Protein AF-A0A6N7IRT6-F1 (afdb_monomer)

Mean predicted aligned error: 2.92 Å

Radius of gyration: 13.07 Å; Cα contacts (8 Å, |Δi|>4): 175; chains: 1; bounding box: 34×29×28 Å

Secondary structure (DSSP, 8-state):
--EEEE---TTS--HHHHHHHTS-HHHHHHHHHHHHHHHHHTTT--TTTEEEPTT-TT-EEEEEE-SS-EEEEEEEEETTEEEEEEEEEE-SSSPPHHHHHHHHHHHHHHHH-

Structure (mmCIF, N/CA/C/O backbone):
data_AF-A0A6N7IRT6-F1
#
_entry.id   AF-A0A6N7IRT6-F1
#
loop_
_atom_site.group_PDB
_atom_site.id
_atom_site.type_symbol
_atom_site.label_atom_id
_atom_site.label_alt_id
_atom_site.label_comp_id
_atom_site.label_asym_id
_atom_site.label_entity_id
_atom_site.label_seq_id
_atom_site.pdbx_PDB_ins_code
_atom_site.Cartn_x
_atom_site.Cartn_y
_atom_site.Cartn_z
_atom_site.occupancy
_atom_site.B_iso_or_equiv
_atom_site.auth_seq_id
_atom_site.auth_comp_id
_atom_site.auth_asym_id
_atom_site.auth_atom_id
_atom_site.pdbx_PDB_model_num
ATOM 1 N N . MET A 1 1 ? 0.890 -11.814 14.666 1.00 82.69 1 MET A N 1
ATOM 2 C CA . MET A 1 1 ? 0.798 -11.335 13.275 1.00 82.69 1 MET A CA 1
ATOM 3 C C . MET A 1 1 ? -0.500 -10.568 13.141 1.00 82.69 1 MET A C 1
ATOM 5 O O . MET A 1 1 ? -1.474 -10.966 13.772 1.00 82.69 1 MET A O 1
ATOM 9 N N . VAL A 1 2 ? -0.493 -9.452 12.422 1.00 94.12 2 VAL A N 1
ATOM 10 C CA . VAL A 1 2 ? -1.710 -8.694 12.110 1.00 94.12 2 VAL A CA 1
ATOM 11 C C . VAL A 1 2 ? -2.366 -9.280 10.863 1.00 94.12 2 VAL A C 1
ATOM 13 O O . VAL A 1 2 ? -1.669 -9.739 9.964 1.00 94.12 2 VAL A O 1
ATOM 16 N N . GLU A 1 3 ? -3.694 -9.283 10.815 1.00 96.69 3 GLU A N 1
ATOM 17 C CA . GLU A 1 3 ? -4.440 -9.697 9.626 1.00 96.69 3 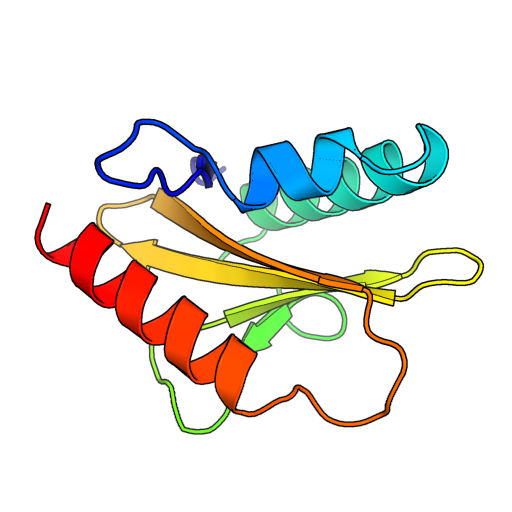GLU A CA 1
ATOM 18 C C . GLU A 1 3 ? -4.370 -8.599 8.554 1.00 96.69 3 GLU A C 1
ATOM 20 O O . GLU A 1 3 ? -4.572 -7.416 8.857 1.00 96.69 3 GLU A O 1
ATOM 25 N N . ILE A 1 4 ? -4.088 -8.989 7.309 1.00 97.81 4 ILE A N 1
ATOM 26 C CA . ILE A 1 4 ? -4.168 -8.116 6.138 1.00 97.81 4 ILE A CA 1
ATOM 27 C C . ILE A 1 4 ? -5.395 -8.489 5.310 1.00 97.81 4 ILE A C 1
ATOM 29 O O . ILE A 1 4 ? -5.562 -9.638 4.907 1.00 97.81 4 ILE A O 1
ATOM 33 N N . GLU A 1 5 ? -6.198 -7.487 4.967 1.00 97.12 5 GLU A N 1
ATOM 34 C CA . GLU A 1 5 ? -7.313 -7.622 4.034 1.00 97.12 5 GLU A CA 1
ATOM 35 C C . GLU A 1 5 ? -7.205 -6.643 2.859 1.00 97.12 5 GLU A C 1
ATOM 37 O O . GLU A 1 5 ? -6.510 -5.622 2.905 1.00 97.12 5 GLU A O 1
ATOM 42 N N . TYR A 1 6 ? -7.894 -6.970 1.768 1.00 98.06 6 TYR A N 1
ATOM 43 C CA . TYR A 1 6 ? -7.984 -6.117 0.590 1.00 98.06 6 TYR A CA 1
ATOM 44 C C . TYR A 1 6 ? -9.198 -5.202 0.707 1.00 98.06 6 TYR A C 1
ATOM 46 O O . TYR A 1 6 ? -10.306 -5.655 0.983 1.00 98.06 6 TYR A O 1
ATOM 54 N N . PHE A 1 7 ? -9.008 -3.915 0.426 1.00 97.94 7 PHE A N 1
ATOM 55 C CA . PHE A 1 7 ? -10.134 -3.021 0.207 1.00 97.94 7 PHE A CA 1
ATOM 56 C C . PHE A 1 7 ? -10.918 -3.466 -1.031 1.00 97.94 7 PHE A C 1
ATOM 58 O O . PHE A 1 7 ? -10.325 -3.684 -2.094 1.00 97.94 7 PHE A O 1
ATOM 65 N N . HIS A 1 8 ? -12.241 -3.519 -0.914 1.00 96.50 8 HIS A N 1
ATOM 66 C CA . HIS A 1 8 ? -13.142 -3.788 -2.024 1.00 96.50 8 HIS A CA 1
ATOM 67 C C . HIS A 1 8 ? -14.014 -2.566 -2.322 1.00 96.50 8 HIS A C 1
ATOM 69 O O . HIS A 1 8 ? -14.490 -1.864 -1.433 1.00 96.50 8 HIS A O 1
ATOM 75 N N . LEU A 1 9 ? -14.241 -2.307 -3.605 1.00 93.88 9 LEU A N 1
ATOM 76 C CA . LEU A 1 9 ? -15.230 -1.331 -4.050 1.00 93.88 9 LEU A CA 1
ATOM 77 C C . LEU A 1 9 ? -16.644 -1.898 -3.858 1.00 93.88 9 LEU A C 1
ATOM 79 O O . LEU A 1 9 ? -16.830 -3.111 -3.774 1.00 93.88 9 LEU A O 1
ATOM 83 N N . SER A 1 10 ? -17.659 -1.034 -3.896 1.00 90.62 10 SER A N 1
ATOM 84 C CA . SER A 1 10 ? -19.071 -1.456 -3.927 1.00 90.62 10 SER A CA 1
ATOM 85 C C . SER A 1 10 ? -19.404 -2.371 -5.113 1.00 90.62 10 SER A C 1
ATOM 87 O O . SER A 1 10 ? -20.341 -3.156 -5.050 1.00 90.62 10 SER A O 1
ATOM 89 N N . SER A 1 11 ? -18.605 -2.316 -6.183 1.00 91.50 11 SER A N 1
ATOM 90 C CA . SER A 1 11 ? -18.688 -3.219 -7.337 1.00 91.50 11 SER A CA 1
ATOM 9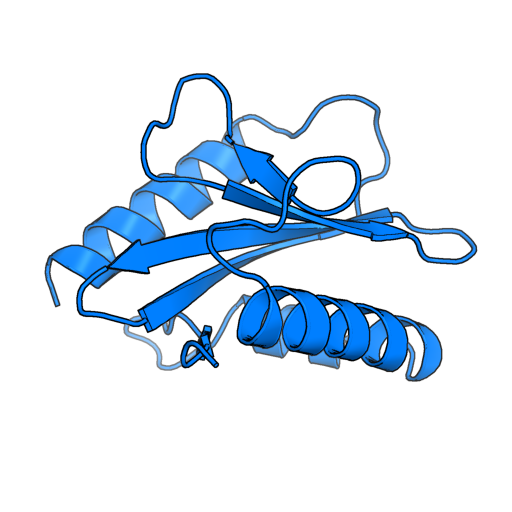1 C C . SER A 1 11 ? -18.051 -4.599 -7.115 1.00 91.50 11 SER A C 1
ATOM 93 O O . SER A 1 11 ? -18.028 -5.402 -8.043 1.00 91.50 11 SER A O 1
ATOM 95 N N . GLY A 1 12 ? -17.476 -4.865 -5.937 1.00 92.25 12 GLY A N 1
ATOM 96 C CA . GLY A 1 12 ? -16.772 -6.110 -5.606 1.00 92.25 12 GLY A CA 1
ATOM 97 C C . GLY A 1 12 ? -15.323 -6.188 -6.100 1.00 92.25 12 GLY A C 1
ATOM 98 O O . GLY A 1 12 ? -14.627 -7.152 -5.801 1.00 92.25 12 GLY A O 1
ATOM 99 N N . LYS A 1 13 ? -14.833 -5.183 -6.838 1.00 94.69 13 LYS A N 1
ATOM 100 C CA . LYS A 1 13 ? -13.433 -5.140 -7.292 1.00 94.69 13 LYS A CA 1
ATOM 101 C C . LYS A 1 13 ? -12.476 -4.877 -6.135 1.00 94.69 13 LYS A C 1
ATOM 103 O O . LYS A 1 13 ? -12.744 -4.002 -5.316 1.00 94.69 13 LYS A O 1
ATOM 108 N N . GLU A 1 14 ? -11.323 -5.540 -6.150 1.00 97.75 14 GLU A N 1
ATOM 109 C CA . GLU A 1 14 ? -10.265 -5.431 -5.139 1.00 97.75 14 GLU A CA 1
ATOM 110 C C . GLU A 1 14 ? -9.022 -4.763 -5.765 1.00 97.75 14 GLU A C 1
ATOM 112 O O . GLU A 1 14 ? -8.156 -5.455 -6.309 1.00 97.75 14 GLU A O 1
ATOM 117 N N . PRO A 1 15 ? -8.876 -3.421 -5.717 1.00 97.19 15 PRO A N 1
ATOM 118 C CA . PRO A 1 15 ? -7.916 -2.703 -6.562 1.00 97.19 15 PRO A CA 1
ATOM 119 C C . PRO A 1 15 ? -6.459 -3.145 -6.392 1.00 97.19 15 PRO A C 1
ATOM 121 O O . PRO A 1 15 ? -5.706 -3.192 -7.364 1.00 97.19 15 PRO A O 1
ATOM 124 N N . VAL A 1 16 ? -6.045 -3.471 -5.163 1.00 98.31 16 VAL A N 1
ATOM 125 C CA . VAL A 1 16 ? -4.675 -3.937 -4.895 1.00 98.31 16 VAL A CA 1
ATOM 126 C C . VAL A 1 16 ? -4.469 -5.364 -5.401 1.00 98.31 16 VAL A C 1
ATOM 128 O O . VAL A 1 16 ? -3.416 -5.659 -5.964 1.00 98.31 16 VAL A O 1
ATOM 131 N N . LYS A 1 17 ? -5.467 -6.239 -5.266 1.00 98.19 17 LYS A N 1
ATOM 132 C CA . LYS A 1 17 ? -5.395 -7.615 -5.770 1.00 98.19 17 LYS A CA 1
ATOM 133 C C . LYS A 1 17 ? -5.356 -7.638 -7.295 1.00 98.19 17 LYS A C 1
ATOM 135 O O . LYS A 1 17 ? -4.488 -8.294 -7.868 1.00 98.19 17 LYS A O 1
ATOM 140 N N . ASP A 1 18 ? -6.219 -6.856 -7.941 1.00 98.06 18 ASP A N 1
ATOM 141 C CA . ASP A 1 18 ? -6.243 -6.684 -9.397 1.00 98.06 18 ASP A CA 1
ATOM 142 C C . ASP A 1 18 ? -4.898 -6.153 -9.910 1.00 98.06 18 ASP A C 1
ATOM 144 O O . ASP A 1 18 ? -4.332 -6.687 -10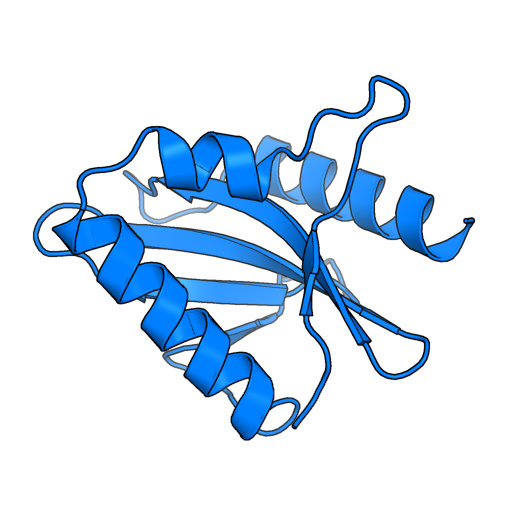.867 1.00 98.06 18 ASP A O 1
ATOM 148 N N . PHE A 1 19 ? -4.332 -5.154 -9.220 1.00 97.69 19 PHE A N 1
ATOM 149 C CA . PHE A 1 19 ? -3.005 -4.624 -9.524 1.00 97.69 19 PHE A CA 1
ATOM 150 C C . PHE A 1 19 ? -1.922 -5.706 -9.446 1.00 97.69 19 PHE A C 1
ATOM 152 O O . PHE A 1 19 ? -1.143 -5.858 -10.386 1.00 97.69 19 PHE A O 1
ATOM 159 N N . ILE A 1 20 ? -1.873 -6.472 -8.350 1.00 97.44 20 ILE A N 1
ATOM 160 C CA . ILE A 1 20 ? -0.886 -7.545 -8.164 1.00 97.44 20 ILE A CA 1
ATOM 161 C C . ILE A 1 20 ? -1.061 -8.613 -9.241 1.00 97.44 20 ILE A C 1
ATOM 163 O O . ILE A 1 20 ? -0.070 -9.090 -9.791 1.00 97.44 20 ILE A O 1
ATOM 167 N N . ASN A 1 21 ? -2.300 -8.965 -9.587 1.00 97.62 21 ASN A N 1
ATOM 168 C CA . ASN A 1 21 ? -2.597 -10.000 -10.568 1.00 97.62 21 ASN A CA 1
ATOM 169 C C . ASN A 1 21 ? -2.063 -9.687 -11.969 1.00 97.62 21 ASN A C 1
ATOM 171 O O . ASN A 1 21 ? -1.647 -10.620 -12.660 1.00 97.62 21 ASN A O 1
ATOM 175 N N . ALA A 1 22 ? -1.979 -8.408 -12.334 1.00 96.50 22 ALA A N 1
ATOM 176 C CA . ALA A 1 22 ? -1.421 -7.949 -13.604 1.00 96.50 22 ALA A CA 1
ATOM 177 C C . ALA A 1 22 ? 0.124 -7.972 -13.675 1.00 96.50 22 ALA A C 1
ATOM 179 O O . ALA A 1 22 ? 0.694 -7.725 -14.737 1.00 96.50 22 ALA A O 1
ATOM 180 N N . LEU A 1 23 ? 0.828 -8.238 -12.567 1.00 94.88 23 LEU A N 1
ATOM 181 C CA . LEU A 1 23 ? 2.296 -8.233 -12.523 1.00 94.88 23 LEU A CA 1
ATOM 182 C C . LEU A 1 23 ? 2.917 -9.582 -12.909 1.00 94.88 23 LEU A C 1
ATOM 184 O O . LEU A 1 23 ? 2.277 -10.633 -12.882 1.00 94.88 23 LEU A O 1
ATOM 188 N N . SER A 1 24 ? 4.224 -9.569 -13.187 1.00 94.94 24 SER A N 1
ATOM 189 C CA . SER A 1 24 ? 5.010 -10.797 -13.345 1.00 94.94 24 SER A CA 1
ATOM 190 C C . SER A 1 24 ? 5.044 -11.614 -12.046 1.00 94.94 24 SER A C 1
ATOM 192 O O . SER A 1 24 ? 5.054 -11.047 -10.952 1.00 94.94 24 SER A O 1
ATOM 194 N N . ALA A 1 25 ? 5.158 -12.943 -12.140 1.00 95.75 25 ALA A N 1
ATOM 195 C CA . ALA A 1 25 ? 5.257 -13.819 -10.964 1.00 95.75 25 ALA A CA 1
ATOM 196 C C . ALA A 1 25 ? 6.385 -13.401 -9.996 1.00 95.75 25 ALA A C 1
ATOM 198 O O . ALA A 1 25 ? 6.226 -13.439 -8.774 1.00 95.75 25 ALA A O 1
ATOM 199 N N . LYS A 1 26 ? 7.512 -12.922 -10.540 1.00 94.94 26 LYS A N 1
ATOM 200 C CA . LYS A 1 26 ? 8.664 -12.456 -9.758 1.00 94.94 26 LYS A CA 1
ATOM 201 C C . LYS A 1 26 ? 8.346 -11.201 -8.940 1.00 94.94 26 LYS A C 1
ATOM 203 O O . LYS A 1 26 ? 8.808 -11.079 -7.807 1.00 94.94 26 LYS A O 1
ATOM 208 N N . ASP A 1 27 ? 7.569 -10.276 -9.495 1.00 95.50 27 ASP A N 1
ATOM 209 C CA . ASP A 1 27 ? 7.159 -9.061 -8.789 1.00 95.50 27 ASP A CA 1
ATOM 210 C C . ASP A 1 27 ? 6.031 -9.335 -7.791 1.00 95.50 27 ASP A C 1
ATOM 212 O O . ASP A 1 27 ? 6.111 -8.845 -6.665 1.00 95.50 27 ASP A O 1
ATOM 216 N N . LYS A 1 28 ? 5.072 -10.212 -8.129 1.00 96.12 28 LYS A N 1
ATOM 217 C CA . LYS A 1 28 ? 4.075 -10.714 -7.165 1.00 96.12 28 LYS A CA 1
ATOM 218 C C . LYS A 1 28 ? 4.756 -11.298 -5.928 1.00 96.12 28 LYS A C 1
ATOM 220 O O . LYS A 1 28 ? 4.469 -10.885 -4.811 1.00 96.12 28 LYS A O 1
ATOM 225 N N . SER A 1 29 ? 5.733 -12.187 -6.127 1.00 96.81 29 SER A N 1
ATOM 226 C CA . SER A 1 29 ? 6.494 -12.823 -5.042 1.00 96.81 29 SER A CA 1
ATOM 227 C C . SER A 1 29 ? 7.190 -11.810 -4.120 1.00 96.81 29 SER A C 1
ATOM 229 O O . SER A 1 29 ? 7.253 -12.007 -2.909 1.00 96.81 29 SER A O 1
ATOM 231 N N . ARG A 1 30 ? 7.693 -10.693 -4.661 1.00 96.62 30 ARG A N 1
ATOM 232 C CA . ARG A 1 30 ? 8.284 -9.616 -3.847 1.00 96.62 30 ARG A CA 1
ATOM 233 C C . ARG A 1 30 ? 7.253 -8.872 -3.019 1.00 96.62 30 ARG A C 1
ATOM 235 O O . ARG A 1 30 ? 7.541 -8.543 -1.874 1.00 96.62 30 ARG A O 1
ATOM 242 N N . ILE A 1 31 ? 6.091 -8.592 -3.604 1.00 97.38 31 ILE A N 1
ATOM 243 C CA . ILE A 1 31 ? 5.004 -7.914 -2.900 1.00 97.38 31 ILE A CA 1
ATOM 244 C C . ILE A 1 31 ? 4.498 -8.794 -1.759 1.00 97.38 31 ILE A C 1
ATOM 246 O O . ILE A 1 31 ? 4.421 -8.306 -0.638 1.00 97.38 31 ILE A O 1
ATOM 250 N N . PHE A 1 32 ? 4.278 -10.090 -2.001 1.00 97.81 32 PHE A N 1
ATOM 251 C CA . PHE A 1 32 ? 3.866 -11.023 -0.950 1.00 97.81 32 PHE A CA 1
ATOM 252 C C . PHE A 1 32 ? 4.891 -11.139 0.179 1.00 97.81 32 PHE A C 1
ATOM 254 O O . PHE A 1 32 ? 4.501 -11.109 1.337 1.00 97.81 32 PHE A O 1
ATOM 261 N N . ARG A 1 33 ? 6.200 -11.149 -0.119 1.00 97.44 33 ARG A N 1
ATOM 262 C CA . ARG A 1 33 ? 7.221 -11.034 0.941 1.00 97.44 33 ARG A CA 1
ATOM 263 C C . ARG A 1 33 ? 7.091 -9.738 1.741 1.00 97.44 33 ARG A C 1
ATOM 265 O O . ARG A 1 33 ? 7.275 -9.746 2.950 1.00 97.44 33 ARG A O 1
ATOM 272 N N . GLY A 1 34 ? 6.780 -8.628 1.073 1.00 97.75 34 GLY A N 1
ATOM 273 C CA . GLY A 1 34 ? 6.491 -7.361 1.742 1.00 97.75 34 GLY A CA 1
ATOM 274 C C . GLY A 1 34 ? 5.265 -7.441 2.656 1.00 97.75 34 GLY A C 1
ATOM 275 O O . GLY A 1 34 ? 5.298 -6.872 3.742 1.00 97.75 34 GLY A O 1
ATOM 276 N N . PHE A 1 35 ? 4.218 -8.160 2.245 1.00 98.00 35 PHE A N 1
ATOM 277 C CA . PHE A 1 35 ? 3.042 -8.411 3.081 1.00 98.00 35 PHE A CA 1
ATOM 278 C C . PHE A 1 35 ? 3.393 -9.259 4.295 1.00 98.00 35 PHE A C 1
ATOM 280 O O . PHE A 1 35 ? 3.076 -8.834 5.394 1.00 98.00 35 PHE A O 1
ATOM 287 N N . SER A 1 36 ? 4.154 -10.345 4.138 1.00 97.75 36 SER A N 1
ATOM 288 C CA . SER A 1 36 ? 4.593 -11.161 5.278 1.00 97.75 36 SER A CA 1
ATOM 289 C C . SER A 1 36 ? 5.395 -10.350 6.301 1.00 97.75 36 SER A C 1
ATOM 291 O O . SER A 1 36 ? 5.143 -10.444 7.497 1.00 97.75 36 SER A O 1
ATOM 293 N N . LEU A 1 37 ? 6.308 -9.479 5.844 1.00 97.50 37 LEU A N 1
ATOM 294 C CA . LEU A 1 37 ? 7.023 -8.562 6.742 1.00 97.50 37 LEU A CA 1
ATOM 295 C C . LEU A 1 37 ? 6.060 -7.613 7.467 1.00 97.50 37 LEU A C 1
ATOM 297 O O . LEU A 1 37 ? 6.234 -7.328 8.650 1.00 97.50 37 LEU A O 1
ATOM 301 N N . LEU A 1 38 ? 5.057 -7.095 6.760 1.00 97.56 38 LEU A N 1
ATOM 302 C CA . LEU A 1 38 ? 4.069 -6.200 7.348 1.00 97.56 38 LEU A CA 1
ATOM 303 C C . LEU A 1 38 ? 3.196 -6.932 8.384 1.00 97.56 38 LEU A C 1
ATOM 305 O O . LEU A 1 38 ? 3.016 -6.412 9.480 1.00 97.56 38 LEU A O 1
ATOM 309 N N . GLU A 1 39 ? 2.728 -8.145 8.087 1.00 96.94 39 GLU A N 1
ATOM 310 C CA . GLU A 1 39 ? 1.951 -9.003 8.997 1.00 96.94 39 GLU A CA 1
ATOM 311 C C . GLU A 1 39 ? 2.719 -9.337 10.277 1.00 96.94 39 GLU A C 1
ATOM 313 O O . GLU A 1 39 ? 2.156 -9.340 11.376 1.00 96.94 39 GLU A O 1
ATOM 318 N N . GLU A 1 40 ? 4.013 -9.623 10.148 1.00 97.25 40 GLU A N 1
ATOM 319 C CA . GLU A 1 40 ? 4.859 -10.042 11.260 1.00 97.25 40 GLU A CA 1
ATOM 320 C C . GLU A 1 40 ? 5.300 -8.866 12.138 1.00 97.25 40 GLU A C 1
ATOM 322 O O . GLU A 1 40 ? 5.264 -8.953 13.370 1.00 97.25 40 GLU A O 1
ATOM 327 N N . PHE A 1 41 ? 5.694 -7.752 11.516 1.00 96.88 41 PHE A N 1
ATOM 328 C CA . PHE A 1 41 ? 6.401 -6.678 12.210 1.00 96.88 41 PHE A CA 1
ATOM 329 C C . PHE A 1 41 ? 5.579 -5.408 12.432 1.00 96.88 41 PHE A C 1
ATOM 331 O O . PHE A 1 41 ? 6.034 -4.539 13.177 1.00 96.88 41 PHE A O 1
ATOM 338 N N . TRP A 1 42 ? 4.388 -5.248 11.848 1.00 95.69 42 TRP A N 1
ATOM 339 C CA . TRP A 1 42 ? 3.535 -4.091 12.146 1.00 95.69 42 TRP A CA 1
ATOM 340 C C . TRP A 1 42 ? 3.106 -4.062 13.629 1.00 95.69 42 TRP A C 1
ATOM 342 O O . TRP A 1 42 ? 2.766 -5.109 14.182 1.00 95.69 42 TRP A O 1
ATOM 352 N N . PRO A 1 43 ? 3.097 -2.889 14.305 1.00 94.38 43 PRO A N 1
ATOM 353 C CA . PRO A 1 43 ? 3.408 -1.534 13.818 1.00 94.38 43 PRO A CA 1
ATOM 354 C C . PRO A 1 43 ? 4.880 -1.108 13.955 1.00 94.38 43 PRO A C 1
ATOM 356 O O . PRO A 1 43 ? 5.209 0.052 13.730 1.00 94.38 43 PRO A O 1
ATOM 359 N N . ARG A 1 44 ? 5.781 -2.024 14.327 1.00 95.94 44 ARG A N 1
ATOM 360 C CA . ARG A 1 44 ? 7.219 -1.744 14.497 1.00 95.94 44 ARG A CA 1
ATOM 361 C C . ARG A 1 44 ? 7.985 -1.662 13.173 1.00 95.94 44 ARG A C 1
ATOM 363 O O . ARG A 1 44 ? 9.103 -1.154 13.154 1.00 95.94 44 ARG A O 1
ATOM 370 N N . LEU A 1 45 ? 7.413 -2.155 12.073 1.00 95.44 45 LEU A N 1
ATOM 371 C CA . LEU A 1 45 ? 8.027 -2.068 10.751 1.00 95.44 45 LEU A CA 1
ATOM 372 C C . LEU A 1 45 ? 8.085 -0.606 10.289 1.00 95.44 45 LEU A C 1
ATOM 374 O O . LEU A 1 45 ? 7.059 -0.001 9.989 1.00 95.44 45 LEU A O 1
ATOM 378 N N . GLY A 1 46 ? 9.294 -0.052 10.228 1.00 93.69 46 GLY A N 1
ATOM 379 C CA . GLY A 1 46 ? 9.564 1.314 9.784 1.00 93.69 46 GLY A CA 1
ATOM 380 C C . GLY A 1 46 ? 10.280 1.377 8.434 1.00 93.69 46 GLY A C 1
ATOM 381 O O . GLY A 1 46 ? 10.220 0.458 7.610 1.00 93.69 46 GLY A O 1
ATOM 382 N N . GLN A 1 47 ? 10.988 2.480 8.191 1.00 92.62 47 GLN A N 1
ATOM 383 C CA . GLN A 1 47 ? 11.807 2.628 6.98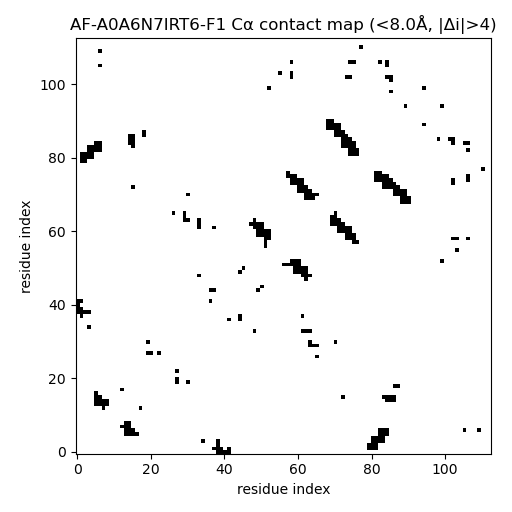8 1.00 92.62 47 GLN A CA 1
ATOM 384 C C . GLN A 1 47 ? 12.956 1.595 6.969 1.00 92.62 47 GLN A C 1
ATOM 386 O O . GLN A 1 47 ? 13.474 1.257 8.029 1.00 92.62 47 GLN A O 1
ATOM 391 N N . PRO A 1 48 ? 13.368 1.093 5.786 1.00 94.12 48 PRO A N 1
ATOM 392 C CA . PRO A 1 48 ? 12.962 1.531 4.447 1.00 94.12 48 PRO A CA 1
ATOM 393 C C . PRO A 1 48 ? 11.658 0.902 3.929 1.00 94.12 48 PRO A C 1
ATOM 395 O O . PRO A 1 48 ? 11.205 1.297 2.854 1.00 94.12 48 PRO A O 1
ATOM 398 N N . HIS A 1 49 ? 11.058 -0.041 4.659 1.00 96.25 49 HIS A N 1
ATOM 399 C CA . HIS A 1 49 ? 9.913 -0.832 4.198 1.00 96.25 49 HIS A CA 1
ATOM 400 C C . HIS A 1 49 ? 8.589 -0.090 4.308 1.00 96.25 49 HIS A C 1
ATOM 402 O O . HIS A 1 49 ? 7.788 -0.142 3.384 1.00 96.25 49 HIS A O 1
ATOM 408 N N . VAL A 1 50 ? 8.361 0.622 5.404 1.00 97.50 50 VAL A N 1
ATOM 409 C CA . VAL A 1 50 ? 7.104 1.320 5.666 1.00 97.50 50 VAL A CA 1
ATOM 410 C C . VAL A 1 50 ? 7.370 2.793 5.920 1.00 97.50 50 VAL A C 1
ATOM 412 O O . VAL A 1 50 ? 8.375 3.177 6.525 1.00 97.50 50 VAL A O 1
ATOM 415 N N . LYS A 1 51 ? 6.471 3.641 5.425 1.00 96.12 51 LYS A N 1
ATOM 416 C CA . LYS A 1 51 ? 6.518 5.081 5.663 1.00 96.12 51 LYS A CA 1
ATOM 417 C C . LYS A 1 51 ? 5.105 5.650 5.770 1.00 96.12 51 LYS A C 1
ATOM 419 O O . LYS A 1 51 ? 4.241 5.294 4.977 1.00 96.12 51 LYS A O 1
ATOM 424 N N . ASN A 1 52 ? 4.882 6.553 6.721 1.00 96.69 52 ASN A N 1
ATOM 425 C CA . ASN A 1 52 ? 3.647 7.332 6.788 1.00 96.69 52 ASN A CA 1
ATOM 426 C C . ASN A 1 52 ? 3.565 8.328 5.614 1.00 96.69 52 ASN A C 1
ATOM 428 O O . ASN A 1 52 ? 4.576 8.913 5.205 1.00 96.69 52 ASN A O 1
ATOM 432 N N . ILE A 1 53 ? 2.363 8.524 5.072 1.00 96.12 53 ILE A N 1
ATOM 433 C CA . ILE A 1 53 ? 2.115 9.527 4.039 1.00 96.12 53 ILE A CA 1
ATOM 434 C C . ILE A 1 53 ? 1.977 10.901 4.695 1.00 96.12 53 ILE A C 1
ATOM 436 O O . ILE A 1 53 ? 1.053 11.162 5.458 1.00 96.12 53 ILE A O 1
ATOM 440 N N . THR A 1 54 ? 2.897 11.806 4.362 1.00 91.50 54 THR A N 1
ATOM 441 C CA . THR A 1 54 ? 2.887 13.180 4.875 1.00 91.50 54 THR A CA 1
ATOM 442 C C . THR A 1 54 ? 1.555 13.868 4.575 1.00 91.50 54 THR A C 1
ATOM 444 O O . THR A 1 54 ? 1.138 13.923 3.420 1.00 91.50 54 THR A O 1
ATOM 447 N N . GLY A 1 55 ? 0.924 14.417 5.614 1.00 91.50 55 GLY A N 1
ATOM 448 C CA . GLY A 1 55 ? -0.386 15.068 5.528 1.00 91.50 55 GLY A CA 1
ATOM 449 C C . GLY A 1 55 ? -1.581 14.128 5.724 1.00 91.50 55 GLY A C 1
ATOM 450 O O . GLY A 1 55 ? -2.693 14.621 5.840 1.00 91.50 55 GLY A O 1
ATOM 451 N N . GLU A 1 56 ? -1.366 12.811 5.822 1.00 93.88 56 GLU A N 1
ATOM 452 C CA . GLU A 1 56 ? -2.418 11.801 5.995 1.00 93.88 56 GLU A CA 1
ATOM 453 C C . GLU A 1 56 ? -2.110 10.904 7.219 1.00 93.88 56 GLU A C 1
ATOM 455 O O . GLU A 1 56 ? -1.446 9.869 7.097 1.00 93.88 56 GLU A O 1
ATOM 460 N N . PRO A 1 57 ? -2.580 11.261 8.432 1.00 89.38 57 PRO A N 1
ATOM 461 C CA . PRO A 1 57 ? -2.142 10.630 9.686 1.00 89.38 57 PRO A CA 1
ATOM 462 C C . PRO A 1 57 ? -2.389 9.119 9.782 1.00 89.38 57 PRO A C 1
ATOM 464 O O . PRO A 1 57 ? -1.651 8.408 10.458 1.00 89.38 57 PRO A O 1
ATOM 467 N N . SER A 1 58 ? -3.432 8.614 9.121 1.00 94.69 58 SER A N 1
ATOM 468 C CA . SER A 1 58 ? -3.794 7.188 9.139 1.00 94.69 58 SER A CA 1
ATOM 469 C C . SER A 1 58 ? -3.365 6.422 7.886 1.00 94.69 58 SER A C 1
ATOM 471 O O . SER A 1 58 ? -3.687 5.239 7.775 1.00 94.69 58 SER A O 1
ATOM 473 N N . LEU A 1 59 ? -2.680 7.070 6.938 1.00 97.94 59 LEU A N 1
ATOM 474 C CA . LEU A 1 59 ? -2.310 6.464 5.664 1.00 97.94 59 LEU A CA 1
ATOM 475 C C . LEU A 1 59 ? -0.812 6.166 5.613 1.00 97.94 59 LEU A C 1
ATOM 477 O O . LEU A 1 59 ? 0.035 7.015 5.896 1.00 97.94 59 LEU A O 1
ATOM 481 N N . TRP A 1 60 ? -0.484 4.953 5.193 1.00 98.31 60 TRP A N 1
ATOM 482 C CA . TRP A 1 60 ? 0.878 4.444 5.140 1.00 98.31 60 TRP A CA 1
ATOM 483 C C . TRP A 1 60 ? 1.173 3.861 3.761 1.00 98.31 60 TRP A C 1
ATOM 485 O O . TRP A 1 60 ? 0.266 3.467 3.031 1.00 98.31 60 TRP A O 1
ATOM 495 N N . GLU A 1 61 ? 2.449 3.804 3.388 1.00 97.56 61 GLU A N 1
ATOM 496 C CA . GLU A 1 61 ? 2.922 3.057 2.225 1.00 97.56 61 GLU A CA 1
ATOM 497 C C . GLU A 1 61 ? 3.841 1.910 2.646 1.00 97.56 61 GLU A C 1
ATOM 499 O O . GLU A 1 61 ? 4.790 2.103 3.407 1.00 97.56 61 GLU A O 1
ATOM 504 N N . LEU A 1 62 ? 3.604 0.729 2.076 1.00 98.06 62 LEU A N 1
ATOM 505 C CA . LEU A 1 62 ? 4.578 -0.349 1.994 1.00 98.06 62 LEU A CA 1
ATOM 506 C C . LEU A 1 62 ? 5.405 -0.165 0.716 1.00 98.06 62 LEU A C 1
ATOM 508 O O . LEU A 1 62 ? 4.882 -0.023 -0.396 1.00 98.06 62 LEU A O 1
ATOM 512 N N . ARG A 1 63 ? 6.724 -0.166 0.880 1.00 96.38 63 ARG A N 1
ATOM 513 C CA . ARG A 1 63 ? 7.729 0.089 -0.147 1.00 96.38 63 ARG A CA 1
ATOM 514 C C . ARG A 1 63 ? 8.364 -1.233 -0.554 1.00 96.38 63 ARG A C 1
ATOM 516 O O . ARG A 1 63 ? 9.151 -1.813 0.186 1.00 96.38 63 ARG A O 1
ATOM 523 N N . VAL A 1 64 ? 8.057 -1.680 -1.769 1.00 96.44 64 VAL A N 1
ATOM 524 C CA . VAL A 1 64 ? 8.601 -2.926 -2.324 1.00 96.44 64 VAL A CA 1
ATOM 525 C C . VAL A 1 64 ? 9.484 -2.598 -3.521 1.00 96.44 64 VAL A C 1
ATOM 527 O O . VAL A 1 64 ? 9.042 -1.965 -4.481 1.00 96.44 64 VAL A O 1
ATOM 530 N N . GLN A 1 65 ? 10.746 -3.019 -3.472 1.00 91.75 65 GLN A N 1
ATOM 531 C CA . GLN A 1 65 ? 11.698 -2.811 -4.558 1.00 91.75 65 GLN A CA 1
ATOM 532 C C . GLN A 1 65 ? 11.735 -4.040 -5.473 1.00 91.75 65 GLN A C 1
ATOM 534 O O . GLN A 1 65 ? 12.063 -5.148 -5.049 1.00 91.75 65 GLN A O 1
ATOM 539 N N . GLY A 1 66 ? 11.364 -3.848 -6.735 1.00 82.06 66 GLY A N 1
ATOM 540 C CA . GLY A 1 66 ? 11.590 -4.801 -7.818 1.00 82.06 66 GLY A CA 1
ATOM 541 C C . GLY A 1 66 ? 12.928 -4.552 -8.517 1.00 82.06 66 GLY A C 1
ATOM 542 O O . GLY A 1 66 ? 13.660 -3.627 -8.177 1.00 82.06 66 GLY A O 1
ATOM 543 N N . ASN A 1 67 ? 13.249 -5.370 -9.528 1.00 76.56 67 ASN A N 1
ATOM 544 C CA . ASN A 1 67 ? 14.502 -5.204 -10.286 1.00 76.56 67 ASN A CA 1
ATOM 545 C C . ASN A 1 67 ? 14.515 -3.916 -11.120 1.00 76.56 67 ASN A C 1
ATOM 547 O O . ASN A 1 67 ? 15.532 -3.241 -11.192 1.00 76.56 67 ASN A O 1
ATOM 551 N N . ARG A 1 68 ? 13.401 -3.617 -11.796 1.00 83.44 68 ARG A N 1
ATOM 552 C CA . ARG A 1 68 ? 13.252 -2.439 -12.675 1.00 83.44 68 ARG A CA 1
ATOM 553 C C . ARG A 1 68 ? 12.205 -1.454 -12.166 1.00 83.44 68 ARG A C 1
ATOM 555 O O . ARG A 1 68 ? 12.231 -0.283 -12.515 1.00 83.44 68 ARG A O 1
ATOM 562 N N . ASN A 1 69 ? 11.280 -1.950 -11.352 1.00 87.50 69 ASN A N 1
ATOM 563 C CA . ASN A 1 69 ? 10.117 -1.224 -10.879 1.00 87.50 69 ASN A CA 1
ATOM 564 C C . ASN A 1 69 ? 10.165 -1.102 -9.366 1.00 87.50 69 ASN A C 1
ATOM 566 O O . ASN A 1 69 ? 10.658 -1.984 -8.671 1.00 87.50 69 ASN A O 1
ATOM 570 N N . THR A 1 70 ? 9.598 -0.022 -8.856 1.00 92.50 70 THR A N 1
ATOM 571 C CA . THR A 1 70 ? 9.392 0.169 -7.428 1.00 92.50 70 THR A CA 1
ATOM 572 C C . THR A 1 70 ? 7.894 0.234 -7.175 1.00 92.50 70 THR A C 1
ATOM 574 O O . THR A 1 70 ? 7.208 1.044 -7.792 1.00 92.50 70 THR A O 1
ATOM 577 N N . PHE A 1 71 ? 7.376 -0.597 -6.279 1.00 96.38 71 PHE A N 1
ATOM 578 C CA . PHE A 1 71 ? 5.954 -0.646 -5.959 1.00 96.38 71 PHE A CA 1
ATOM 579 C C . PHE A 1 71 ? 5.677 0.090 -4.649 1.00 96.38 71 PHE A C 1
ATOM 581 O O . PHE A 1 71 ? 6.493 0.080 -3.714 1.00 96.38 71 PHE A O 1
ATOM 588 N N . ARG A 1 72 ? 4.529 0.765 -4.605 1.00 96.94 72 ARG A N 1
ATOM 589 C CA . ARG A 1 72 ? 3.955 1.347 -3.392 1.00 96.94 72 ARG A CA 1
ATOM 590 C C . ARG A 1 72 ? 2.568 0.784 -3.203 1.00 96.94 72 ARG A C 1
ATOM 592 O O . ARG A 1 72 ? 1.753 0.899 -4.115 1.00 96.94 72 ARG A O 1
ATOM 599 N N . ILE A 1 73 ? 2.342 0.179 -2.047 1.00 98.38 73 ILE A N 1
ATOM 600 C CA . ILE A 1 73 ? 1.036 -0.313 -1.634 1.00 98.38 73 ILE A CA 1
ATOM 601 C C . ILE A 1 73 ? 0.597 0.579 -0.483 1.00 98.38 73 ILE A C 1
ATOM 603 O O . ILE A 1 73 ? 1.234 0.593 0.567 1.00 98.38 73 ILE A O 1
ATOM 607 N N . PHE A 1 74 ? -0.443 1.369 -0.714 1.00 98.50 74 PHE A N 1
ATOM 608 C CA . PHE A 1 74 ? -1.045 2.212 0.303 1.00 98.50 74 PHE A CA 1
ATOM 609 C C . PHE A 1 74 ? -1.928 1.360 1.196 1.00 98.50 74 PHE A C 1
ATOM 611 O O . PHE A 1 74 ? -2.735 0.572 0.697 1.00 98.50 74 PHE A O 1
ATOM 618 N N . PHE A 1 75 ? -1.788 1.538 2.500 1.00 98.69 75 PHE A N 1
ATOM 619 C CA . PHE A 1 75 ? -2.562 0.808 3.484 1.00 98.69 75 PHE A CA 1
ATOM 620 C C . PHE A 1 75 ? -2.953 1.703 4.658 1.00 98.69 75 PHE A C 1
ATOM 622 O O . PHE A 1 75 ? -2.328 2.734 4.921 1.00 98.69 75 PHE A O 1
ATOM 629 N N . GLY A 1 76 ? -4.007 1.297 5.351 1.00 98.12 76 GLY A N 1
ATOM 630 C CA . GLY A 1 76 ? -4.394 1.839 6.646 1.00 98.12 76 GLY A CA 1
ATOM 631 C C . GLY A 1 76 ? -4.502 0.720 7.672 1.00 98.12 76 GLY A C 1
ATOM 632 O O . GLY A 1 76 ? -4.336 -0.454 7.346 1.00 98.12 76 GLY A O 1
ATOM 633 N N . HIS A 1 77 ? -4.780 1.087 8.916 1.00 96.25 77 HIS A N 1
ATOM 634 C CA . HIS A 1 77 ? -4.983 0.132 9.997 1.00 96.25 77 HIS A CA 1
ATOM 635 C C . HIS A 1 77 ? -6.139 0.571 10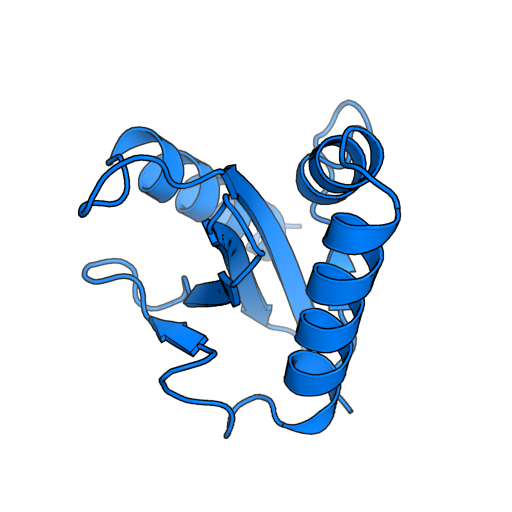.901 1.00 96.25 77 HIS A C 1
ATOM 637 O O . HIS A 1 77 ? -6.447 1.761 11.015 1.00 96.25 77 HIS A O 1
ATOM 643 N N . GLY A 1 78 ? -6.773 -0.396 11.557 1.00 93.19 78 GLY A N 1
ATOM 644 C CA . GLY A 1 78 ? -7.912 -0.187 12.452 1.00 93.19 78 GLY A CA 1
ATOM 645 C C . GLY A 1 78 ? -8.542 -1.520 12.844 1.00 93.19 78 GLY A C 1
ATOM 646 O O . GLY A 1 78 ? -8.294 -2.523 12.186 1.00 93.19 78 GLY A O 1
ATOM 647 N N . LYS A 1 79 ? -9.320 -1.558 13.934 1.00 88.56 79 LYS A N 1
ATOM 648 C CA . LYS A 1 79 ? -10.031 -2.775 14.388 1.00 88.56 79 LYS A CA 1
ATOM 649 C C . LYS A 1 79 ? -9.127 -4.035 14.488 1.00 88.56 79 LYS A C 1
ATOM 651 O O . LYS A 1 79 ? -9.589 -5.145 14.274 1.00 88.56 79 LYS A O 1
ATOM 656 N N . GLY A 1 80 ? -7.831 -3.867 14.783 1.00 91.31 80 GLY A N 1
ATOM 657 C CA . GLY A 1 80 ? -6.860 -4.973 14.855 1.00 91.31 80 GLY A CA 1
ATOM 658 C C . GLY A 1 80 ? -6.358 -5.515 13.508 1.00 91.31 80 GLY A C 1
ATOM 659 O O . GLY A 1 80 ? -5.680 -6.537 13.499 1.00 91.31 80 GLY A O 1
ATOM 660 N N . LYS A 1 81 ? -6.652 -4.836 12.393 1.00 95.69 81 LYS A N 1
ATOM 661 C CA . LYS A 1 81 ? -6.312 -5.253 11.026 1.00 95.69 81 LYS A CA 1
ATOM 662 C C . LYS A 1 81 ? -5.569 -4.173 10.242 1.00 95.69 81 LYS A C 1
ATOM 664 O O . LYS A 1 81 ? -5.580 -2.992 10.608 1.00 95.69 81 LYS A O 1
ATOM 669 N N . ILE A 1 82 ? -4.965 -4.589 9.133 1.00 98.00 82 ILE A N 1
ATOM 670 C CA . ILE A 1 82 ? -4.461 -3.730 8.062 1.00 98.00 82 ILE A CA 1
ATOM 671 C C . ILE A 1 82 ? -5.343 -3.904 6.828 1.00 98.00 82 ILE A C 1
ATOM 673 O O . ILE A 1 82 ? -5.635 -5.025 6.425 1.00 98.00 82 ILE A O 1
ATOM 677 N N . VAL A 1 83 ? -5.683 -2.794 6.174 1.00 98.38 83 VAL A N 1
ATOM 678 C CA . VAL A 1 83 ? -6.399 -2.793 4.894 1.00 98.38 83 VAL A CA 1
ATOM 679 C C . VAL A 1 83 ? -5.501 -2.270 3.775 1.00 98.38 83 VAL A C 1
ATOM 681 O O . VAL A 1 83 ? -4.930 -1.183 3.882 1.00 98.38 83 VAL A O 1
ATOM 684 N N . LEU A 1 84 ? -5.382 -3.022 2.679 1.00 98.62 84 LEU A N 1
ATOM 685 C CA . LEU A 1 84 ? -4.665 -2.613 1.469 1.00 98.62 84 LEU A CA 1
ATOM 686 C C . LEU A 1 84 ? -5.601 -1.831 0.541 1.00 98.62 84 LEU A C 1
ATOM 688 O O . LEU A 1 84 ? -6.571 -2.376 0.020 1.00 98.62 84 LEU A O 1
ATOM 692 N N . LEU A 1 85 ? -5.297 -0.558 0.298 1.00 98.44 85 LEU A N 1
ATOM 693 C CA . LEU A 1 85 ? -6.242 0.413 -0.266 1.00 98.44 85 LEU A CA 1
ATOM 694 C C . LEU A 1 85 ? -6.011 0.686 -1.750 1.00 98.44 85 LEU A C 1
ATOM 696 O O . LEU A 1 85 ? -6.946 0.793 -2.544 1.00 98.44 85 LEU A O 1
ATOM 700 N N . HIS A 1 86 ? -4.754 0.879 -2.137 1.0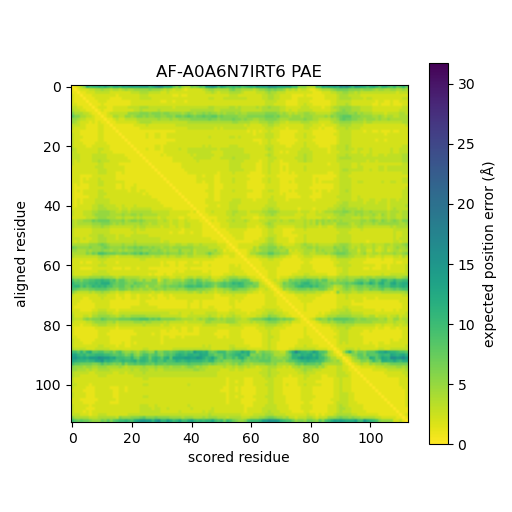0 98.19 86 HIS A N 1
ATOM 701 C CA . HIS A 1 86 ? -4.368 1.273 -3.490 1.00 98.19 86 HIS A CA 1
ATOM 702 C C . HIS A 1 86 ? -2.925 0.860 -3.759 1.00 98.19 86 HIS A C 1
ATOM 704 O O . HIS A 1 86 ? -2.133 0.744 -2.827 1.00 98.19 86 HIS A O 1
ATOM 710 N N . ALA A 1 87 ? -2.559 0.647 -5.018 1.00 97.69 87 ALA A N 1
ATOM 711 C CA . ALA A 1 87 ? -1.195 0.282 -5.373 1.00 97.69 87 ALA A CA 1
ATOM 712 C C . ALA A 1 87 ? -0.764 0.939 -6.682 1.00 97.69 87 ALA A C 1
ATOM 714 O O . ALA A 1 87 ? -1.561 1.102 -7.605 1.00 97.69 87 ALA A O 1
ATOM 715 N N . ILE A 1 88 ? 0.514 1.317 -6.752 1.00 96.31 88 ILE A N 1
ATOM 716 C CA . ILE A 1 88 ? 1.106 1.931 -7.941 1.00 96.31 88 ILE A CA 1
ATOM 717 C C . ILE A 1 88 ? 2.497 1.377 -8.238 1.00 96.31 88 ILE A C 1
ATOM 719 O O . ILE A 1 88 ? 3.296 1.089 -7.340 1.00 96.31 88 ILE A O 1
ATOM 723 N N . THR A 1 89 ? 2.824 1.334 -9.529 1.00 95.25 89 THR A N 1
ATOM 724 C CA . THR A 1 89 ? 4.204 1.221 -10.006 1.00 95.25 89 THR A CA 1
ATOM 725 C C . THR A 1 89 ? 4.804 2.619 -10.082 1.00 95.25 89 THR A C 1
ATOM 727 O O . THR A 1 89 ? 4.442 3.436 -10.931 1.00 95.25 89 THR A O 1
ATOM 730 N N . LYS A 1 90 ? 5.731 2.916 -9.177 1.00 83.56 90 LYS A N 1
ATOM 731 C CA . LYS A 1 90 ? 6.381 4.216 -9.067 1.00 83.56 90 LYS A CA 1
ATOM 732 C C . LYS A 1 90 ? 7.461 4.363 -10.139 1.00 83.56 90 LYS A C 1
ATOM 734 O O . LYS A 1 90 ? 8.457 3.647 -10.118 1.00 83.56 90 LYS A O 1
ATOM 739 N N . LYS A 1 91 ? 7.265 5.331 -11.041 1.00 77.31 91 LYS A N 1
ATOM 740 C CA . LYS A 1 91 ? 8.229 5.710 -12.093 1.00 77.31 91 LYS A CA 1
ATOM 741 C C . LYS A 1 91 ? 8.998 7.007 -11.800 1.00 77.31 91 LYS A C 1
ATOM 743 O O . LYS A 1 91 ? 10.018 7.256 -12.423 1.00 77.31 91 LYS A O 1
ATOM 748 N N . GLY A 1 92 ? 8.529 7.827 -10.855 1.00 75.94 92 GLY A N 1
ATOM 749 C CA . GLY A 1 92 ? 9.144 9.112 -10.495 1.00 75.94 92 GLY A CA 1
ATOM 750 C C . GLY A 1 92 ? 9.432 9.245 -8.999 1.00 75.94 92 GLY A C 1
ATOM 751 O O . GLY A 1 92 ? 8.946 8.454 -8.188 1.00 75.94 92 GLY A O 1
ATOM 752 N N . GLN A 1 93 ? 10.196 10.271 -8.609 1.00 74.38 93 GLN A N 1
ATOM 753 C CA . GLN A 1 93 ? 10.610 10.478 -7.212 1.00 74.38 93 GLN A CA 1
ATOM 754 C C . GLN A 1 93 ? 9.431 10.745 -6.262 1.00 74.38 93 GLN A C 1
ATOM 756 O O . GLN A 1 93 ? 9.382 10.190 -5.1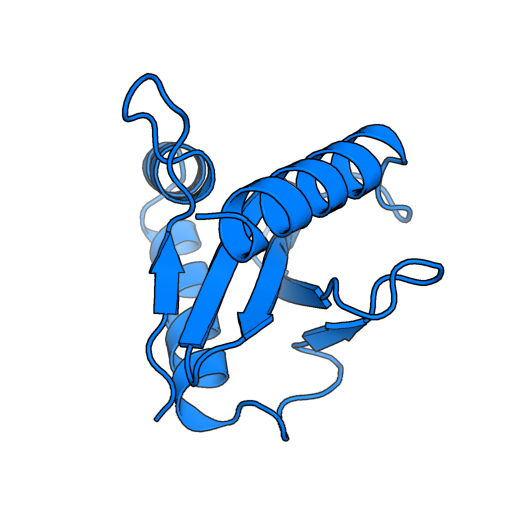63 1.00 74.38 93 GLN A O 1
ATOM 761 N N . ARG A 1 94 ? 8.416 11.508 -6.690 1.00 84.94 94 ARG A N 1
ATOM 762 C CA . ARG A 1 94 ? 7.244 11.871 -5.865 1.00 84.94 94 ARG A CA 1
ATOM 763 C C . ARG A 1 94 ? 6.049 10.951 -6.109 1.00 84.94 94 ARG A C 1
ATOM 765 O O . ARG A 1 94 ? 5.953 10.313 -7.155 1.00 84.94 94 ARG A O 1
ATOM 772 N N . ILE A 1 95 ? 5.215 10.775 -5.088 1.00 89.31 95 ILE A N 1
ATOM 773 C CA . ILE A 1 95 ? 3.943 10.056 -5.213 1.00 89.31 95 ILE A CA 1
ATOM 774 C C . ILE A 1 95 ? 2.932 11.048 -5.803 1.00 89.31 95 ILE A C 1
ATOM 776 O O . ILE A 1 95 ? 2.858 12.167 -5.293 1.00 89.31 95 ILE A O 1
ATOM 780 N N . PRO A 1 96 ? 2.188 10.703 -6.867 1.00 92.50 96 PRO A N 1
ATOM 781 C CA . PRO A 1 96 ? 1.182 11.611 -7.400 1.00 92.50 96 PRO A CA 1
ATOM 782 C C . PRO A 1 96 ? 0.086 11.889 -6.362 1.00 92.50 96 PRO A C 1
ATOM 784 O O . PRO A 1 96 ? -0.442 10.966 -5.745 1.00 92.50 96 PRO A O 1
ATOM 787 N N . LEU A 1 97 ? -0.299 13.160 -6.201 1.00 93.56 97 LEU A N 1
ATOM 788 C CA . LEU A 1 97 ? -1.315 13.573 -5.219 1.00 93.56 97 LEU A CA 1
ATOM 789 C C . LEU A 1 97 ? -2.663 12.869 -5.421 1.00 93.56 97 LEU A C 1
ATOM 791 O O . LEU A 1 97 ? -3.356 12.582 -4.452 1.00 93.56 97 LEU A O 1
ATOM 795 N N . LYS A 1 98 ? -3.020 12.553 -6.671 1.00 95.19 98 LYS A N 1
ATOM 796 C CA . LYS A 1 98 ? -4.247 11.814 -6.996 1.00 95.19 98 LYS A CA 1
ATOM 797 C C . LYS A 1 98 ? -4.297 10.428 -6.346 1.00 95.19 98 LYS A C 1
ATOM 799 O O . LYS A 1 98 ? -5.355 10.019 -5.888 1.00 95.19 98 LYS A O 1
ATOM 804 N N . ASP A 1 99 ? -3.162 9.732 -6.278 1.00 96.31 99 ASP A N 1
ATOM 805 C CA . ASP A 1 99 ? -3.083 8.382 -5.719 1.00 96.31 99 ASP A CA 1
ATOM 806 C C . ASP A 1 99 ? -3.167 8.423 -4.189 1.00 96.31 99 ASP A C 1
ATOM 808 O O . ASP A 1 99 ? -3.815 7.568 -3.592 1.00 96.31 99 ASP A O 1
ATOM 812 N N . ILE A 1 100 ? -2.586 9.459 -3.570 1.00 96.56 100 ILE A N 1
ATOM 813 C CA . ILE A 1 100 ? -2.719 9.721 -2.129 1.00 96.56 100 ILE A CA 1
ATOM 814 C C . ILE A 1 100 ? -4.182 9.993 -1.776 1.00 96.56 100 ILE A C 1
ATOM 816 O O . ILE A 1 100 ? -4.736 9.311 -0.920 1.00 96.56 100 ILE A O 1
ATOM 820 N N . ARG A 1 101 ? -4.826 10.937 -2.479 1.00 97.06 101 ARG A N 1
ATOM 821 C CA . ARG A 1 101 ? -6.236 11.291 -2.243 1.00 97.06 101 ARG A CA 1
ATOM 822 C C . ARG A 1 101 ? -7.159 10.088 -2.415 1.00 97.06 101 ARG A C 1
ATOM 824 O O . ARG A 1 101 ? -8.040 9.874 -1.592 1.00 97.06 101 ARG A O 1
ATOM 831 N N . LEU A 1 102 ? -6.936 9.282 -3.454 1.00 97.56 102 LEU A N 1
ATOM 832 C CA . LEU A 1 102 ? -7.722 8.074 -3.693 1.00 97.56 102 LEU A CA 1
ATOM 833 C C . LEU A 1 102 ? -7.550 7.045 -2.569 1.00 97.56 102 LEU A C 1
ATOM 835 O O . LEU A 1 102 ? -8.527 6.436 -2.142 1.00 97.56 102 LEU A O 1
ATOM 839 N N . ALA A 1 103 ? -6.326 6.843 -2.080 1.00 98.12 103 ALA A N 1
ATOM 840 C CA . ALA A 1 103 ? -6.082 5.933 -0.968 1.00 98.12 103 ALA A CA 1
ATOM 841 C C . ALA A 1 103 ? -6.703 6.447 0.346 1.00 98.12 103 ALA A C 1
ATOM 843 O O . ALA A 1 103 ? -7.292 5.657 1.079 1.00 98.12 103 ALA A O 1
ATOM 844 N N . ALA A 1 104 ? -6.638 7.755 0.612 1.00 97.75 104 ALA A N 1
ATOM 845 C CA . ALA A 1 104 ? -7.269 8.381 1.775 1.00 97.75 104 ALA A CA 1
ATOM 846 C C . ALA A 1 104 ? -8.806 8.259 1.745 1.00 97.75 104 ALA A C 1
ATOM 848 O O . ALA A 1 104 ? -9.418 7.911 2.754 1.00 97.75 104 ALA A O 1
ATOM 849 N N . GLU A 1 105 ? -9.426 8.466 0.579 1.00 97.06 105 GLU A N 1
ATOM 850 C CA . GLU A 1 105 ? -10.867 8.263 0.377 1.00 97.06 105 GLU A CA 1
ATOM 851 C C . GLU A 1 105 ? 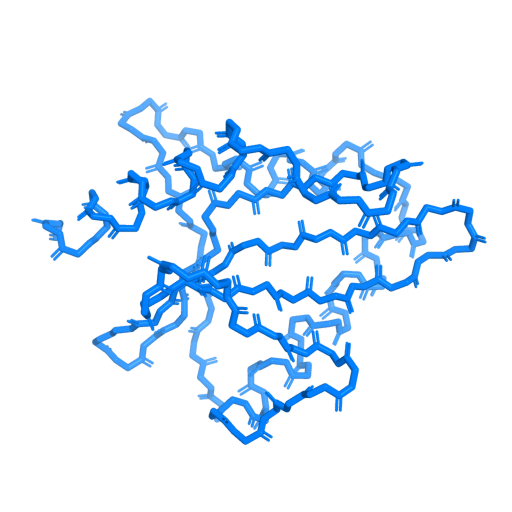-11.281 6.817 0.679 1.00 97.06 105 GLU A C 1
ATOM 853 O O . GLU A 1 105 ? -12.199 6.580 1.460 1.00 97.06 105 GLU A O 1
ATOM 858 N N . ARG A 1 106 ? -10.558 5.834 0.126 1.00 97.56 106 ARG A N 1
ATOM 859 C CA . ARG A 1 106 ? -10.830 4.411 0.386 1.00 97.56 106 ARG A CA 1
ATOM 860 C C . ARG A 1 106 ? -10.662 4.049 1.860 1.00 97.56 106 ARG A C 1
ATOM 862 O O . ARG A 1 106 ? -11.422 3.240 2.380 1.00 97.56 106 ARG A O 1
ATOM 869 N N . LEU A 1 107 ? -9.695 4.659 2.551 1.00 97.44 107 LEU A N 1
ATOM 870 C CA . LEU A 1 107 ? -9.509 4.441 3.985 1.00 97.44 107 LEU A CA 1
ATOM 871 C C . LEU A 1 107 ? -10.701 4.950 4.797 1.00 97.44 107 LEU A C 1
ATOM 873 O O . LEU A 1 107 ? -11.107 4.289 5.748 1.00 97.44 107 LEU A O 1
ATOM 877 N N . ARG A 1 108 ? -11.258 6.110 4.436 1.00 96.12 108 ARG A N 1
ATOM 878 C CA . ARG A 1 108 ? -12.483 6.616 5.066 1.00 96.12 108 ARG A CA 1
ATOM 879 C C . ARG A 1 108 ? -13.652 5.661 4.851 1.00 96.12 108 ARG A C 1
ATOM 881 O O . ARG A 1 108 ? -14.245 5.231 5.831 1.00 96.12 108 ARG A O 1
ATOM 888 N N . GLN A 1 109 ? -13.884 5.245 3.605 1.00 95.88 109 GLN A N 1
ATOM 889 C CA . GLN A 1 109 ? -14.940 4.283 3.263 1.00 95.88 109 GLN A CA 1
ATOM 890 C C . GLN A 1 109 ? -14.813 2.982 4.062 1.00 95.88 109 GLN A C 1
ATOM 892 O O . GLN A 1 109 ? -15.797 2.472 4.580 1.00 95.88 109 GLN A O 1
ATOM 897 N N . TRP A 1 110 ? -13.592 2.468 4.216 1.00 95.94 110 TRP A N 1
ATOM 898 C CA . TRP A 1 110 ? -13.340 1.266 5.006 1.00 95.94 110 TRP A CA 1
ATOM 899 C C . TRP A 1 110 ? -13.595 1.447 6.509 1.00 95.94 110 TRP A C 1
ATOM 901 O O . TRP A 1 110 ? -14.065 0.527 7.170 1.00 95.94 110 TRP A O 1
ATOM 911 N N . LYS A 1 111 ? -13.287 2.620 7.074 1.00 93.62 111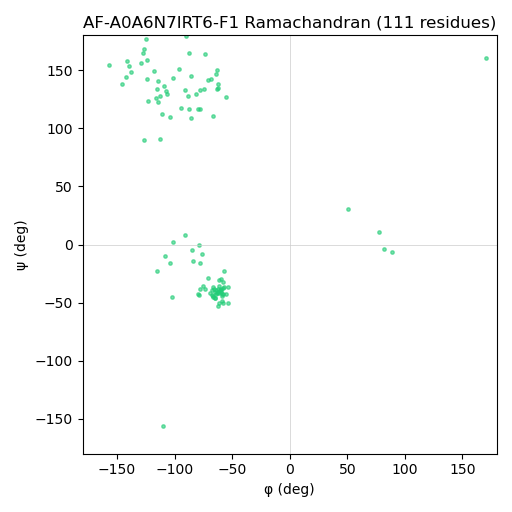 LYS A N 1
ATOM 912 C CA . LYS A 1 111 ? -13.547 2.904 8.495 1.00 93.62 111 LYS A CA 1
ATOM 913 C C . LYS A 1 111 ? -15.039 3.064 8.802 1.00 93.62 111 LYS A C 1
ATOM 915 O O . LYS A 1 111 ? -15.433 2.812 9.938 1.00 93.62 111 LYS A O 1
ATOM 920 N N . GLU A 1 112 ? -15.816 3.515 7.821 1.00 91.94 112 GLU A N 1
ATOM 921 C CA . GLU A 1 112 ? -17.265 3.739 7.912 1.00 91.94 112 GLU A CA 1
ATOM 922 C C . GLU A 1 112 ? -18.092 2.463 7.658 1.00 91.94 112 GLU A C 1
ATOM 924 O O . GLU A 1 112 ? -19.277 2.445 7.986 1.00 91.94 112 GLU A O 1
ATOM 929 N N . ALA A 1 113 ? -17.471 1.410 7.112 1.00 83.75 113 ALA A N 1
ATOM 930 C CA . ALA A 1 113 ? -18.051 0.073 6.952 1.00 83.75 113 ALA A CA 1
ATOM 931 C C . ALA A 1 113 ? -18.001 -0.753 8.253 1.00 83.75 113 ALA A C 1
ATOM 933 O O . ALA A 1 113 ? -18.955 -1.525 8.478 1.00 83.75 113 ALA A O 1
#

pLDDT: mean 94.48, std 5.08, range [74.38, 98.69]

InterPro domains:
  IPR009241 Toxin HigB-like [PF05973] (18-107)

Nearest PDB structures (foldseek):
  1wmi-assembly1_A  TM=6.832E-01  e=3.631E-02  Pyrococcus horikoshii OT3
  2khe-assembly1_A  TM=6.589E-01  e=6.828E-02  Thermus thermophilus HB8
  4cag-assembly1_A  TM=7.517E-01  e=1.941E+00  Bacillus licheniformis
  1w8y-assembly4_D  TM=4.136E-01  e=1.710E+00  Actinomadura sp. R39

Organism: NCBI:txid29376

Solvent-accessible surface area (backbone atoms only — not comparable to full-atom values): 6447 Å² total; per-residue (Å²): 113,47,51,77,45,74,41,61,47,98,84,68,49,35,58,36,58,57,54,45,67,75,46,55,71,72,54,38,54,46,47,52,54,49,47,53,50,46,25,63,37,54,87,76,54,44,75,88,43,28,46,74,42,89,97,38,97,68,36,32,32,43,50,36,82,51,97,91,49,35,38,38,38,31,29,34,69,57,98,79,32,34,36,36,44,31,63,46,79,53,87,61,96,67,80,60,68,69,60,52,52,52,30,53,51,47,47,51,56,59,74,76,104

Foldseek 3Di:
DFAEDFQADPVRDGAVVVVLVPDDPQQVVQVVVLVVCCRVQPPNDDPPQKDADPPQRFKIWGWTDDPPWIKTFIWGDDPRHIYGQHMDTDPDDDDDPVRVVRSSVSVVVVVVD

Sequence (113 aa):
MVEIEYFHLSSGKEPVKDFINALSAKDKSRIFRGFSLLEEFWPRLGQPHVKNITGEPSLWELRVQGNRNTFRIFFGHGKGKIVLLHAITKKGQRIPLKDIRLAAERLRQWKEA